Protein AF-Q4V5Z5-F1 (afdb_monomer_lite)

Secondary structure (DSSP, 8-state):
-----EE---------SS-EEEEESSBTTB--SSTT--EEEEE--SS--TT-S----EESS-PPPPPSS---SHHHHHHHHT--TTT-TT-----HHHHHHHHHHHHHHHHHHHHHHHHHHHHHHHHHHHHHHHHHS----------

pLDDT: mean 72.32, std 16.69, range [37.34, 97.12]

Structure (mmCIF, N/CA/C/O backbone):
data_AF-Q4V5Z5-F1
#
_entry.id   AF-Q4V5Z5-F1
#
loop_
_atom_site.group_PDB
_atom_site.id
_atom_site.type_symbol
_atom_site.label_atom_id
_atom_site.label_alt_id
_atom_site.label_comp_id
_atom_site.label_asym_id
_atom_site.label_entity_id
_atom_site.label_seq_id
_atom_site.pdbx_PDB_ins_code
_atom_site.Cartn_x
_atom_site.Cartn_y
_atom_site.Cartn_z
_atom_site.occupancy
_atom_site.B_iso_or_equiv
_atom_site.auth_seq_id
_atom_site.auth_comp_id
_atom_site.auth_asym_id
_atom_site.auth_atom_id
_atom_site.pdbx_PDB_model_num
ATOM 1 N N . GLU A 1 1 ? 0.936 -21.204 -36.737 1.00 38.06 1 GLU A N 1
ATOM 2 C CA . GLU A 1 1 ? 1.886 -20.275 -36.089 1.00 38.06 1 GLU A CA 1
ATOM 3 C C . GLU A 1 1 ? 1.126 -19.404 -35.095 1.00 38.06 1 GLU A C 1
ATOM 5 O O . GLU A 1 1 ? 0.300 -18.597 -35.498 1.00 38.06 1 GLU A O 1
ATOM 10 N N . HIS A 1 2 ? 1.279 -19.636 -33.789 1.00 44.19 2 HIS A N 1
ATOM 11 C CA . HIS A 1 2 ? 0.551 -18.851 -32.789 1.00 44.19 2 HIS A CA 1
ATOM 12 C C . HIS A 1 2 ? 1.275 -17.523 -32.559 1.00 44.19 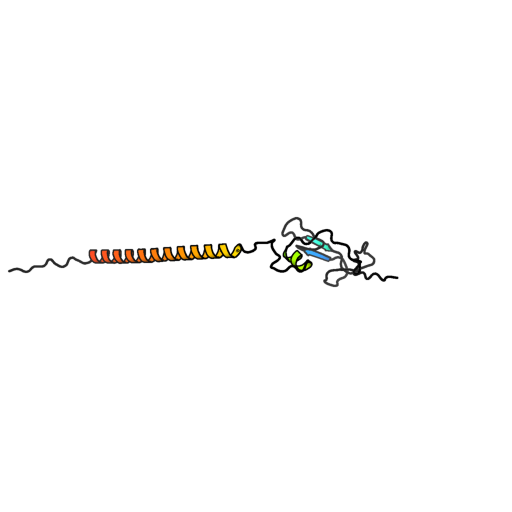2 HIS A C 1
ATOM 14 O O . HIS A 1 2 ? 2.331 -17.488 -31.930 1.00 44.19 2 HIS A O 1
ATOM 20 N N . THR A 1 3 ? 0.708 -16.423 -33.053 1.00 43.34 3 THR A N 1
ATOM 21 C CA . THR A 1 3 ? 1.180 -15.069 -32.744 1.00 43.34 3 THR A CA 1
ATOM 22 C C . THR A 1 3 ? 0.978 -14.800 -31.251 1.00 43.34 3 THR A C 1
ATOM 24 O O . THR A 1 3 ? -0.142 -14.577 -30.781 1.00 43.34 3 THR A O 1
ATOM 27 N N . LEU A 1 4 ? 2.056 -14.879 -30.471 1.00 47.00 4 LEU A N 1
ATOM 28 C CA . LEU A 1 4 ? 2.040 -14.574 -29.044 1.00 47.00 4 LEU A CA 1
ATOM 29 C C . LEU A 1 4 ? 1.894 -13.060 -28.857 1.00 47.00 4 LEU A C 1
ATOM 31 O O . LEU A 1 4 ? 2.812 -12.292 -29.129 1.00 47.00 4 LEU A O 1
ATOM 35 N N . ASN A 1 5 ? 0.735 -12.620 -28.365 1.00 51.03 5 ASN A N 1
ATOM 36 C CA . ASN A 1 5 ? 0.498 -11.209 -28.060 1.00 51.03 5 ASN A CA 1
ATOM 37 C C . ASN A 1 5 ? 1.269 -10.810 -26.792 1.00 51.03 5 ASN A C 1
ATOM 39 O O . ASN A 1 5 ? 0.865 -11.139 -25.670 1.00 51.03 5 ASN A O 1
ATOM 43 N N . MET A 1 6 ? 2.375 -10.089 -26.972 1.00 45.22 6 MET A N 1
ATOM 44 C CA . MET A 1 6 ? 3.214 -9.560 -25.895 1.00 45.22 6 MET A CA 1
ATOM 45 C C . MET A 1 6 ? 2.905 -8.074 -25.674 1.00 45.22 6 MET A C 1
ATOM 47 O O . MET A 1 6 ? 2.782 -7.316 -26.632 1.00 45.22 6 MET A O 1
ATOM 51 N N . LYS A 1 7 ? 2.793 -7.632 -24.415 1.00 50.38 7 LYS A N 1
ATOM 52 C CA . LYS A 1 7 ? 2.761 -6.198 -24.069 1.00 50.38 7 LYS A CA 1
ATOM 53 C C . LYS A 1 7 ? 4.021 -5.841 -23.293 1.00 50.38 7 LYS A C 1
ATOM 55 O O . LYS A 1 7 ? 4.334 -6.477 -22.286 1.00 50.38 7 LYS A O 1
ATOM 60 N N . SER A 1 8 ? 4.703 -4.787 -23.723 1.00 51.28 8 SER A N 1
ATOM 61 C CA . SER A 1 8 ? 5.644 -4.063 -22.877 1.00 51.28 8 SER A CA 1
ATOM 62 C C . SER A 1 8 ? 4.825 -3.171 -21.943 1.00 51.28 8 SER A C 1
ATOM 64 O O . SER A 1 8 ? 4.100 -2.279 -22.376 1.00 51.28 8 SER A O 1
ATOM 66 N N . SER A 1 9 ? 4.852 -3.447 -20.641 1.00 45.75 9 SER A N 1
ATOM 67 C CA . SER A 1 9 ? 4.215 -2.566 -19.665 1.00 45.75 9 SER A CA 1
ATOM 68 C C . SER A 1 9 ? 5.213 -1.503 -19.244 1.00 45.75 9 SER A C 1
ATOM 70 O O . SER A 1 9 ? 6.194 -1.831 -18.575 1.00 45.75 9 SER A O 1
ATOM 72 N N . VAL A 1 10 ? 4.943 -0.234 -19.532 1.00 45.28 10 VAL A N 1
ATOM 73 C CA . VAL A 1 10 ? 5.508 0.829 -18.702 1.00 45.28 10 VAL A CA 1
ATOM 74 C C . VAL A 1 10 ? 4.433 1.786 -18.269 1.00 45.28 10 VAL A C 1
ATOM 76 O O . VAL A 1 10 ? 3.672 2.349 -19.053 1.00 45.28 10 VAL A O 1
ATOM 79 N N . TYR A 1 11 ? 4.410 1.939 -16.956 1.00 45.34 11 TYR A N 1
ATOM 80 C CA . TYR A 1 11 ? 3.619 2.916 -16.256 1.00 45.34 11 TYR A CA 1
ATOM 81 C C . TYR A 1 11 ? 4.053 4.322 -16.693 1.00 45.34 11 TYR A C 1
ATOM 83 O O . TYR A 1 11 ? 5.204 4.718 -16.524 1.00 45.34 11 TYR A O 1
ATOM 91 N N . SER A 1 12 ? 3.093 5.012 -17.304 1.00 42.09 12 SER A N 1
ATOM 92 C CA . SER A 1 12 ? 3.005 6.425 -17.690 1.00 42.09 12 SER A CA 1
ATOM 93 C C . SER A 1 12 ? 4.006 7.411 -17.060 1.00 42.09 12 SER A C 1
ATOM 95 O O . SER A 1 12 ? 4.191 7.422 -15.844 1.00 42.09 12 SER A O 1
ATOM 97 N N . TYR A 1 13 ? 4.561 8.298 -17.904 1.00 37.53 13 TYR A N 1
ATOM 98 C CA . TYR A 1 13 ? 4.513 9.780 -17.844 1.00 37.53 13 TYR A CA 1
ATOM 99 C C . TYR A 1 13 ? 5.781 10.447 -18.439 1.00 37.53 13 TYR A C 1
ATOM 101 O O . TYR A 1 13 ? 6.905 10.148 -18.043 1.00 37.53 13 TYR A O 1
ATOM 109 N N . VAL A 1 14 ? 5.531 11.421 -19.332 1.00 37.34 14 VAL A N 1
ATOM 110 C CA . VAL A 1 14 ? 6.411 12.464 -19.920 1.00 37.34 14 VAL A CA 1
ATOM 111 C C . VAL A 1 14 ? 7.459 12.031 -20.969 1.00 37.34 14 VAL A C 1
ATOM 113 O O . VAL A 1 14 ? 8.463 11.383 -20.677 1.00 37.34 14 VAL A O 1
ATOM 116 N N . HIS A 1 15 ? 7.236 12.487 -22.210 1.00 41.75 15 HIS A N 1
ATOM 117 C CA . HIS A 1 15 ? 8.144 12.396 -23.360 1.00 41.75 15 HIS A CA 1
ATOM 118 C C . HIS A 1 15 ? 9.295 13.408 -23.247 1.00 41.75 15 HIS A C 1
ATOM 120 O O . HIS A 1 15 ? 9.110 14.594 -23.487 1.00 41.75 15 HIS A O 1
ATOM 126 N N . ILE A 1 16 ? 10.499 12.936 -22.925 1.00 46.28 16 ILE A N 1
ATOM 127 C CA . ILE A 1 16 ? 11.772 13.664 -23.101 1.00 46.28 16 ILE A CA 1
ATOM 128 C C . ILE A 1 16 ? 12.803 12.596 -23.511 1.00 46.28 16 ILE A C 1
ATOM 130 O O . ILE A 1 16 ? 12.709 11.486 -23.010 1.00 46.28 16 ILE A O 1
ATOM 134 N N . ARG A 1 17 ? 13.829 12.846 -24.333 1.00 51.34 17 ARG A N 1
ATOM 135 C CA . ARG A 1 17 ? 14.898 11.851 -24.650 1.00 51.34 17 ARG A CA 1
ATOM 136 C C . ARG A 1 17 ? 15.984 11.792 -23.537 1.00 51.34 17 ARG A C 1
ATOM 138 O O . ARG A 1 17 ? 16.216 12.806 -22.889 1.00 51.34 17 ARG A O 1
ATOM 145 N N . GLY A 1 18 ? 16.567 10.630 -23.173 1.00 58.66 18 GLY A N 1
ATOM 146 C CA . GLY A 1 18 ? 17.709 10.506 -22.206 1.00 58.66 18 GLY A CA 1
ATOM 147 C C . GLY A 1 18 ? 17.430 10.061 -20.738 1.00 58.66 18 GLY A C 1
ATOM 148 O O . GLY A 1 18 ? 16.298 9.740 -20.395 1.00 58.66 18 GLY A O 1
ATOM 149 N N . ARG A 1 19 ? 18.440 10.038 -19.839 1.00 60.25 19 ARG A N 1
ATOM 150 C CA . ARG A 1 19 ? 18.314 9.666 -18.393 1.00 60.25 19 ARG A CA 1
ATOM 151 C C . ARG A 1 19 ? 17.770 10.833 -17.544 1.00 60.25 19 ARG A C 1
ATOM 153 O O . ARG A 1 19 ? 18.247 11.950 -17.690 1.00 60.25 19 ARG A O 1
ATOM 160 N N . LEU A 1 20 ? 16.829 10.590 -16.620 1.00 57.56 20 LEU A N 1
ATOM 161 C CA . LEU A 1 20 ? 16.255 11.640 -15.744 1.00 57.56 20 LEU A CA 1
ATOM 162 C C . LEU A 1 20 ? 16.780 11.546 -14.312 1.00 57.56 20 LEU A C 1
ATOM 164 O O . LEU A 1 20 ? 16.765 10.455 -13.747 1.00 57.56 20 LEU A O 1
ATOM 168 N N . ARG A 1 21 ? 17.173 12.677 -13.706 1.00 61.81 21 ARG A N 1
ATOM 169 C CA . ARG A 1 21 ? 17.471 12.785 -12.266 1.00 61.81 21 ARG A CA 1
ATOM 170 C C . ARG A 1 21 ? 16.193 13.093 -11.494 1.00 61.81 21 ARG A C 1
ATOM 172 O O . ARG A 1 21 ? 15.539 14.095 -11.754 1.00 61.81 21 ARG A O 1
ATOM 179 N N . LEU A 1 22 ? 15.840 12.234 -10.545 1.00 62.91 22 LEU A N 1
ATOM 180 C CA . LEU A 1 22 ? 14.529 12.265 -9.905 1.00 62.91 22 LEU A CA 1
ATOM 181 C C . LEU A 1 22 ? 14.646 12.173 -8.383 1.00 62.91 22 LEU A C 1
ATOM 183 O O . LEU A 1 22 ? 15.230 11.219 -7.874 1.00 62.91 22 LEU A O 1
ATOM 187 N N . LEU A 1 23 ? 14.080 13.149 -7.665 1.00 62.91 23 LEU A N 1
ATOM 188 C CA . LEU A 1 23 ? 14.109 13.242 -6.200 1.00 62.91 23 LEU A CA 1
ATOM 189 C C . LEU A 1 23 ? 12.821 12.653 -5.592 1.00 62.91 23 LEU A C 1
ATOM 191 O O . LEU A 1 23 ? 11.832 13.370 -5.405 1.00 62.91 23 LEU A O 1
ATOM 195 N N . LYS A 1 24 ? 12.797 11.354 -5.265 1.00 62.62 24 LYS A N 1
ATOM 196 C CA . LYS A 1 24 ? 11.559 10.664 -4.834 1.00 62.62 24 LYS A CA 1
ATOM 197 C C . LYS A 1 24 ? 11.653 9.984 -3.466 1.00 62.62 24 LYS A C 1
ATOM 199 O O . LYS A 1 24 ? 12.716 9.523 -3.064 1.00 62.62 24 LYS A O 1
ATOM 204 N N . LYS A 1 25 ? 10.503 9.954 -2.773 1.00 58.88 25 LYS A N 1
ATOM 205 C CA . LYS A 1 25 ? 10.278 9.322 -1.458 1.00 58.88 25 LYS A CA 1
ATOM 206 C C . LYS A 1 25 ? 9.872 7.844 -1.591 1.00 58.88 25 LYS A C 1
ATOM 208 O O . LYS A 1 25 ? 10.370 7.024 -0.836 1.00 58.88 25 LYS A O 1
ATOM 213 N N . ILE A 1 26 ? 9.011 7.501 -2.558 1.00 63.53 26 ILE A N 1
ATOM 214 C CA . ILE A 1 26 ? 8.614 6.120 -2.901 1.00 63.53 26 ILE A CA 1
ATOM 215 C C . ILE A 1 26 ? 8.565 6.013 -4.433 1.00 63.53 26 ILE A C 1
ATOM 217 O O . ILE A 1 26 ? 7.905 6.821 -5.085 1.00 63.53 26 ILE A O 1
ATOM 221 N N . HIS A 1 27 ? 9.315 5.078 -5.018 1.00 72.12 27 HIS A N 1
ATOM 222 C CA . HIS A 1 27 ? 9.382 4.855 -6.467 1.00 72.12 27 HIS A CA 1
ATOM 223 C C . HIS A 1 27 ? 9.778 3.405 -6.768 1.00 72.12 27 HIS A C 1
ATOM 225 O O . HIS A 1 27 ? 10.522 2.816 -5.993 1.00 72.12 27 HIS A O 1
ATOM 231 N N . SER A 1 28 ? 9.378 2.850 -7.917 1.00 72.25 28 SER A N 1
ATOM 232 C CA . SER A 1 28 ? 9.731 1.473 -8.314 1.00 72.25 28 SER A CA 1
ATOM 233 C C . SER A 1 28 ? 11.247 1.225 -8.328 1.00 72.25 28 SER A C 1
ATOM 235 O O . SER A 1 28 ? 11.727 0.236 -7.793 1.00 72.25 28 SER A O 1
ATOM 237 N N . CYS A 1 29 ? 12.030 2.167 -8.863 1.00 75.00 29 CYS A N 1
ATOM 238 C CA . CYS A 1 29 ? 13.500 2.072 -8.919 1.00 75.00 29 CYS A CA 1
ATOM 239 C C . CYS A 1 29 ? 14.227 2.511 -7.622 1.00 75.00 29 CYS A C 1
ATOM 241 O O . CYS A 1 29 ? 15.459 2.659 -7.604 1.00 75.00 29 CYS A O 1
ATOM 243 N N . PHE A 1 30 ? 13.502 2.809 -6.538 1.00 78.06 30 PHE A N 1
ATOM 244 C CA . PHE A 1 30 ? 14.100 3.250 -5.276 1.00 78.06 30 PHE A CA 1
ATOM 245 C C . PHE A 1 30 ? 13.360 2.708 -4.053 1.00 78.06 30 PHE A C 1
ATOM 247 O O . PHE A 1 30 ? 12.271 3.167 -3.723 1.00 78.06 30 PHE A O 1
ATOM 254 N N . HIS A 1 31 ? 14.027 1.807 -3.331 1.00 80.25 31 HIS A N 1
ATOM 255 C CA . HIS A 1 31 ? 13.596 1.327 -2.025 1.00 80.25 31 HIS A CA 1
ATOM 256 C C . HIS A 1 31 ? 14.381 2.057 -0.912 1.00 80.25 31 HIS A C 1
ATOM 258 O O . HIS A 1 31 ? 15.598 1.862 -0.805 1.00 80.25 31 HIS A O 1
ATOM 264 N N . PRO A 1 32 ? 13.751 2.962 -0.139 1.00 83.50 32 PRO A N 1
ATOM 265 C CA . PRO A 1 32 ? 14.422 3.671 0.948 1.00 83.50 32 PRO A CA 1
ATOM 266 C C . PRO A 1 32 ? 14.654 2.745 2.153 1.00 83.50 32 PRO A C 1
ATOM 268 O O . PRO A 1 32 ? 13.779 1.967 2.509 1.00 83.50 32 PRO A O 1
ATOM 271 N N . ARG A 1 33 ? 15.814 2.863 2.817 1.00 84.81 33 ARG A N 1
ATOM 272 C CA . ARG A 1 33 ? 16.114 2.111 4.057 1.00 84.81 33 ARG A CA 1
ATOM 273 C C . ARG A 1 33 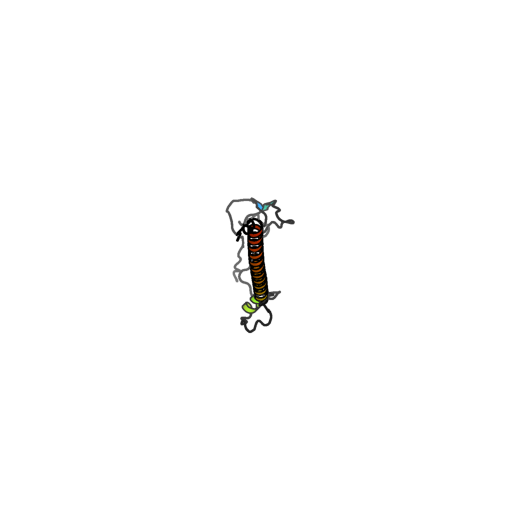? 15.459 2.709 5.303 1.00 84.81 33 ARG A C 1
ATOM 275 O O . ARG A 1 33 ? 15.168 1.989 6.246 1.00 84.81 33 ARG A O 1
ATOM 282 N N . CYS A 1 34 ? 15.238 4.021 5.296 1.00 85.38 34 CYS A N 1
ATOM 283 C CA . CYS A 1 34 ? 14.634 4.753 6.404 1.00 85.38 34 CYS A CA 1
ATOM 284 C C . CYS A 1 34 ? 13.468 5.603 5.898 1.00 85.38 34 CYS A C 1
ATOM 286 O O . CYS A 1 34 ? 13.446 6.050 4.745 1.00 85.38 34 CYS A O 1
ATOM 288 N N . ASN A 1 35 ? 12.525 5.887 6.791 1.00 81.88 35 ASN A N 1
ATOM 289 C CA . ASN A 1 35 ? 11.398 6.760 6.493 1.00 81.88 35 ASN A CA 1
ATOM 290 C C . ASN A 1 35 ? 11.879 8.179 6.146 1.00 81.88 35 ASN A C 1
ATOM 292 O O . ASN A 1 35 ? 12.854 8.674 6.701 1.00 81.88 35 ASN A O 1
ATOM 296 N N . LYS A 1 36 ? 11.161 8.851 5.236 1.00 79.12 36 LYS A N 1
ATOM 297 C CA . LYS A 1 36 ? 11.395 10.255 4.821 1.00 79.12 36 LYS A CA 1
ATOM 298 C C . LYS A 1 36 ? 12.719 10.528 4.085 1.00 79.12 36 LYS A C 1
ATOM 300 O O . LYS A 1 36 ? 13.032 11.685 3.824 1.00 79.12 36 LYS A O 1
ATOM 305 N N . VAL A 1 37 ? 13.445 9.500 3.653 1.00 81.50 37 VAL A N 1
ATOM 306 C CA . VAL A 1 37 ? 14.625 9.679 2.797 1.00 81.50 37 VAL A CA 1
ATOM 307 C C . VAL A 1 37 ? 14.200 9.994 1.362 1.00 81.50 37 VAL A C 1
ATOM 309 O O . VAL A 1 37 ? 13.368 9.301 0.776 1.00 81.50 37 VAL A O 1
ATOM 312 N N . ARG A 1 38 ? 14.811 11.024 0.769 1.00 80.50 38 ARG A N 1
ATOM 313 C CA . ARG A 1 38 ? 14.722 11.323 -0.665 1.00 80.50 38 ARG A CA 1
ATOM 314 C C . ARG A 1 38 ? 16.120 11.243 -1.257 1.00 80.50 38 ARG A C 1
ATOM 316 O O . ARG A 1 38 ? 17.058 11.795 -0.693 1.00 80.50 38 ARG A O 1
ATOM 323 N N . LYS A 1 39 ? 16.266 10.557 -2.388 1.00 73.19 39 LYS A N 1
ATOM 324 C CA . LYS A 1 39 ? 17.528 10.512 -3.136 1.00 73.19 39 LYS A CA 1
ATOM 325 C C . LYS A 1 39 ? 17.280 10.862 -4.591 1.00 73.19 39 LYS A C 1
ATOM 327 O O . LYS A 1 39 ? 16.281 10.428 -5.162 1.00 73.19 39 LYS A O 1
ATOM 332 N N . CYS A 1 40 ? 18.201 11.625 -5.170 1.00 78.06 40 CYS A N 1
ATOM 333 C CA . CYS A 1 40 ? 18.268 11.832 -6.608 1.00 78.06 40 CYS A CA 1
ATOM 334 C C . CYS A 1 40 ? 18.834 10.572 -7.263 1.00 78.06 40 CYS A C 1
ATOM 336 O O . CYS A 1 40 ? 19.967 10.188 -6.981 1.00 78.06 40 CYS A O 1
ATOM 338 N N . LYS A 1 41 ? 18.058 9.930 -8.139 1.00 72.69 41 LYS A N 1
ATOM 339 C CA . LYS A 1 41 ? 18.527 8.809 -8.968 1.00 72.69 41 LYS A CA 1
ATOM 340 C C . LYS A 1 41 ? 18.366 9.117 -10.446 1.00 72.69 41 LYS A C 1
ATOM 342 O O . LYS A 1 41 ? 17.375 9.733 -10.829 1.00 72.69 41 LYS A O 1
ATOM 347 N N . THR A 1 42 ? 19.317 8.653 -11.254 1.00 74.25 42 THR A N 1
ATOM 348 C CA . THR A 1 42 ? 19.189 8.591 -12.711 1.00 74.25 42 THR A CA 1
ATOM 349 C C . THR A 1 42 ? 18.401 7.344 -13.101 1.00 74.25 42 THR A C 1
ATOM 351 O O . THR A 1 42 ? 18.784 6.228 -12.757 1.00 74.25 42 THR A O 1
ATOM 354 N N . VAL A 1 43 ? 17.278 7.522 -13.796 1.00 73.50 43 VAL A N 1
ATOM 355 C CA . VAL A 1 43 ? 16.406 6.418 -14.230 1.00 73.50 43 VAL A CA 1
ATOM 356 C C . VAL A 1 43 ? 16.277 6.427 -15.751 1.00 73.50 43 VAL A C 1
ATOM 358 O O . VAL A 1 43 ? 16.311 7.488 -16.386 1.00 73.50 43 VAL A O 1
ATOM 361 N N . ARG A 1 44 ? 16.174 5.229 -16.332 1.00 72.69 44 ARG A N 1
ATOM 362 C CA . ARG A 1 44 ? 15.923 5.017 -17.760 1.00 72.69 44 ARG A CA 1
ATOM 363 C C . ARG A 1 44 ? 14.438 5.216 -18.076 1.00 72.69 44 ARG A C 1
ATOM 365 O O . ARG A 1 44 ? 13.586 4.979 -17.225 1.00 72.69 44 ARG A O 1
ATOM 372 N N . LYS A 1 45 ? 14.132 5.687 -19.279 1.00 70.94 45 LYS A N 1
ATOM 373 C CA . LYS A 1 45 ? 12.760 5.988 -19.708 1.00 70.94 45 LYS A CA 1
ATOM 374 C C . LYS A 1 45 ? 12.037 4.747 -20.218 1.00 70.94 45 LYS A C 1
ATOM 376 O O . LYS A 1 45 ? 12.659 3.705 -20.389 1.00 70.94 45 LYS A O 1
ATOM 381 N N . TYR A 1 46 ? 10.731 4.890 -20.454 1.00 73.56 46 TYR A N 1
ATOM 382 C CA . TYR A 1 46 ? 9.916 3.846 -21.073 1.00 73.56 46 TYR A CA 1
ATOM 383 C C . TYR A 1 46 ? 10.440 3.463 -22.456 1.00 73.56 46 TYR A C 1
ATOM 385 O O . TYR A 1 46 ? 10.576 2.282 -22.745 1.00 73.56 46 TYR A O 1
ATOM 393 N N . THR A 1 47 ? 10.715 4.449 -23.309 1.00 78.50 47 THR A N 1
ATOM 394 C CA . THR A 1 47 ? 10.949 4.209 -24.732 1.00 78.50 47 THR A CA 1
ATOM 395 C C . THR A 1 47 ? 11.990 3.118 -24.949 1.00 78.50 47 THR A C 1
ATOM 397 O O . THR A 1 47 ? 13.123 3.215 -24.473 1.00 78.50 47 THR A O 1
ATOM 400 N N . VAL A 1 48 ? 11.565 2.061 -25.638 1.00 77.62 48 VAL A N 1
ATOM 401 C CA . VAL A 1 48 ? 12.435 0.950 -25.995 1.00 77.62 48 VAL A CA 1
ATOM 402 C C . VAL A 1 48 ? 13.341 1.436 -27.121 1.00 77.62 48 VAL A C 1
ATOM 404 O O . VAL A 1 48 ? 12.870 1.844 -28.177 1.00 77.62 48 VAL A O 1
ATOM 407 N N . GLU A 1 49 ? 14.640 1.434 -26.856 1.00 75.81 49 GLU A N 1
ATOM 408 C CA . GLU A 1 49 ? 15.698 1.856 -27.771 1.00 75.81 49 GLU A CA 1
ATOM 409 C C . GLU A 1 49 ? 16.657 0.673 -27.994 1.00 75.81 49 GLU A C 1
ATOM 411 O O . GLU A 1 49 ? 16.755 -0.222 -27.152 1.00 75.81 49 GLU A O 1
ATOM 416 N N . ALA A 1 50 ? 17.418 0.684 -29.092 1.00 81.94 50 ALA A N 1
ATOM 417 C CA . ALA A 1 50 ? 18.392 -0.373 -29.402 1.00 81.94 50 ALA A CA 1
ATOM 418 C C . ALA A 1 50 ? 19.513 -0.511 -28.349 1.00 81.94 50 ALA A C 1
ATOM 420 O O . ALA A 1 50 ? 20.164 -1.542 -28.244 1.00 81.94 50 ALA A O 1
ATOM 421 N N . ASN A 1 51 ? 19.725 0.518 -27.526 1.00 78.62 51 ASN A N 1
ATOM 422 C CA . ASN A 1 51 ? 20.704 0.525 -26.439 1.00 78.62 51 ASN A CA 1
ATOM 423 C C . ASN A 1 51 ? 20.201 -0.192 -25.159 1.00 78.62 51 ASN A C 1
ATOM 425 O O . ASN A 1 51 ? 20.833 -0.075 -24.099 1.00 78.62 51 ASN A O 1
ATOM 429 N N . VAL A 1 52 ? 19.020 -0.829 -25.167 1.00 79.19 52 VAL A N 1
ATOM 430 C CA . VAL A 1 52 ? 18.471 -1.581 -24.021 1.00 79.19 52 VAL A CA 1
ATOM 431 C C . VAL A 1 52 ? 19.045 -2.997 -24.007 1.00 79.19 52 VAL A C 1
ATOM 433 O O . VAL A 1 52 ? 18.896 -3.731 -24.971 1.00 79.19 52 VAL A O 1
ATOM 436 N N . SER A 1 53 ? 19.671 -3.397 -22.898 1.00 81.62 53 SER A N 1
ATOM 437 C CA . SER A 1 53 ? 20.297 -4.721 -22.775 1.00 81.62 53 SER A CA 1
ATOM 438 C C . SER A 1 53 ? 19.306 -5.855 -22.498 1.00 81.62 53 SER A C 1
ATOM 440 O O . SER A 1 53 ? 19.549 -6.984 -22.902 1.00 81.62 53 SER A O 1
ATOM 442 N N . ALA A 1 54 ? 18.206 -5.580 -21.793 1.00 78.69 54 ALA A N 1
ATOM 443 C CA . ALA A 1 54 ? 17.199 -6.577 -21.441 1.00 78.69 54 ALA A CA 1
ATOM 444 C C . ALA A 1 54 ? 15.799 -5.952 -21.388 1.00 78.69 54 ALA A C 1
ATOM 446 O O . ALA A 1 54 ? 15.623 -4.857 -20.846 1.00 78.69 54 ALA A O 1
ATOM 447 N N . LEU A 1 55 ? 14.805 -6.667 -21.921 1.00 83.75 55 LEU A N 1
ATOM 448 C CA . LEU A 1 55 ? 13.393 -6.290 -21.886 1.00 83.75 55 LEU A CA 1
ATOM 449 C C . LEU A 1 55 ? 12.590 -7.338 -21.121 1.00 83.75 55 LEU A C 1
ATOM 451 O O . LEU A 1 55 ? 12.660 -8.528 -21.417 1.00 83.75 55 LEU A O 1
ATOM 455 N N . THR A 1 56 ? 11.786 -6.885 -20.163 1.00 84.75 56 THR A N 1
ATOM 456 C CA . THR A 1 56 ? 10.825 -7.748 -19.475 1.00 84.75 56 THR A CA 1
ATOM 457 C C . THR A 1 56 ? 9.522 -7.753 -20.258 1.00 84.75 56 THR A C 1
ATOM 459 O O . THR A 1 56 ? 8.854 -6.723 -20.366 1.00 84.75 56 THR A O 1
ATOM 462 N N . LEU A 1 57 ? 9.152 -8.912 -20.795 1.00 83.12 57 LEU A N 1
ATOM 463 C CA . LEU A 1 57 ? 7.921 -9.092 -21.558 1.00 83.12 57 LEU A CA 1
ATOM 464 C C . LEU A 1 57 ? 6.938 -9.948 -20.756 1.00 83.12 57 LEU A C 1
ATOM 466 O O . LEU A 1 57 ? 7.325 -10.948 -20.152 1.00 83.12 57 LEU A O 1
ATOM 470 N N . VAL A 1 58 ? 5.662 -9.561 -20.758 1.00 84.50 58 VAL A N 1
ATOM 471 C CA . VAL A 1 58 ? 4.584 -10.333 -20.127 1.00 84.50 58 VAL A CA 1
ATOM 472 C C . VAL A 1 58 ? 3.694 -10.915 -21.220 1.00 84.50 58 VAL A C 1
ATOM 474 O O . VAL A 1 58 ? 3.156 -10.184 -22.056 1.00 84.50 58 VAL A O 1
ATOM 477 N N . VAL A 1 59 ? 3.542 -12.241 -21.213 1.00 86.31 59 VAL A N 1
ATOM 478 C CA . VAL A 1 59 ? 2.637 -12.962 -22.117 1.00 86.31 59 VAL A CA 1
ATOM 479 C C . VAL A 1 59 ? 1.204 -12.757 -21.633 1.00 86.31 59 VAL A C 1
ATOM 481 O O . VAL A 1 59 ? 0.869 -13.140 -20.516 1.00 86.31 59 VAL A O 1
ATOM 484 N N . LEU A 1 60 ? 0.355 -12.146 -22.461 1.00 83.31 60 LEU A N 1
ATOM 485 C CA . LEU A 1 60 ? -1.011 -11.782 -22.058 1.00 83.31 60 LEU A CA 1
ATOM 486 C C . LEU A 1 60 ? -1.997 -12.941 -22.118 1.00 83.31 60 LEU A C 1
ATOM 488 O O . LEU A 1 60 ? -2.949 -12.987 -21.346 1.00 83.31 60 LEU A O 1
ATOM 492 N N . LYS A 1 61 ? -1.796 -13.847 -23.073 1.00 85.31 61 LYS A N 1
ATOM 493 C CA . LYS A 1 61 ? -2.637 -15.022 -23.270 1.00 85.31 61 LYS A CA 1
ATOM 494 C C . LYS A 1 61 ? -1.785 -16.252 -23.006 1.00 85.31 61 LYS A C 1
ATOM 496 O O . LYS A 1 61 ? -0.952 -16.618 -23.829 1.00 85.31 61 LYS A O 1
ATOM 501 N N . LYS A 1 62 ? -1.970 -16.842 -21.829 1.00 81.81 62 LYS A N 1
ATOM 502 C CA . LYS A 1 62 ? -1.340 -18.092 -21.402 1.00 81.81 62 LYS A CA 1
ATOM 503 C C . LYS A 1 62 ? -2.414 -18.992 -20.793 1.00 81.81 62 LYS A C 1
ATOM 505 O O . LYS A 1 62 ? -3.352 -18.483 -20.184 1.00 81.81 62 LYS A O 1
ATOM 510 N N . ASN A 1 63 ? -2.256 -20.306 -20.937 1.00 82.12 63 ASN A N 1
ATOM 511 C CA . ASN A 1 63 ? -3.101 -21.280 -20.247 1.00 82.12 63 ASN A CA 1
ATOM 512 C C . ASN A 1 63 ? -3.018 -21.063 -18.722 1.00 82.12 63 ASN A C 1
ATOM 514 O O . ASN A 1 63 ? -1.911 -20.846 -18.210 1.00 82.12 63 ASN A O 1
ATOM 518 N N . PRO A 1 64 ? -4.153 -21.084 -18.000 1.00 83.31 64 PRO A N 1
ATOM 519 C CA . PRO A 1 64 ? -4.174 -20.806 -16.571 1.00 83.31 64 PRO A CA 1
ATOM 520 C C . PRO A 1 64 ? -3.370 -21.868 -15.813 1.00 83.31 64 PRO A C 1
ATOM 522 O O . PRO A 1 64 ? -3.625 -23.062 -15.932 1.00 83.31 64 PRO A O 1
ATOM 525 N N . SER A 1 65 ? -2.384 -21.429 -15.033 1.00 85.56 65 SER A N 1
ATOM 526 C CA . SER A 1 65 ? -1.672 -22.274 -14.069 1.00 85.56 65 SER A CA 1
ATOM 527 C C . SER A 1 65 ? -2.269 -22.072 -12.675 1.00 85.56 65 SER A C 1
ATOM 529 O O . SER A 1 65 ? -2.547 -20.919 -12.330 1.00 85.56 65 SER A O 1
ATOM 531 N N . PRO A 1 66 ? -2.422 -23.124 -11.853 1.00 86.31 66 PRO A N 1
ATOM 532 C CA . PRO A 1 66 ? -2.975 -22.984 -10.509 1.00 86.31 66 PRO A CA 1
ATOM 533 C C . PRO A 1 66 ? -2.129 -22.035 -9.643 1.00 86.31 66 PRO A C 1
ATOM 535 O O . PRO A 1 66 ? -0.895 -22.039 -9.695 1.00 86.31 66 PRO A O 1
ATOM 538 N N . CYS A 1 67 ? -2.801 -21.198 -8.849 1.00 83.81 67 CYS A N 1
ATOM 539 C CA . CYS A 1 67 ? -2.155 -20.295 -7.898 1.00 83.81 67 CYS A CA 1
ATOM 540 C C . CYS A 1 67 ? -1.522 -21.091 -6.749 1.00 83.81 67 CYS A C 1
ATOM 542 O O . CYS A 1 67 ? -2.129 -22.018 -6.225 1.00 83.81 67 CYS A O 1
ATOM 544 N N . ARG A 1 68 ? -0.316 -20.697 -6.315 1.00 87.50 68 ARG A N 1
ATOM 545 C CA . ARG A 1 68 ? 0.394 -21.381 -5.215 1.00 87.50 68 ARG A CA 1
ATOM 546 C C . ARG A 1 68 ? -0.249 -21.170 -3.843 1.00 87.50 68 ARG A C 1
ATOM 548 O O . ARG A 1 68 ? -0.133 -22.033 -2.986 1.00 87.50 68 ARG A O 1
ATOM 555 N N . LEU A 1 69 ? -0.862 -20.009 -3.621 1.00 90.31 69 LEU A N 1
ATOM 556 C CA . LEU A 1 69 ? -1.509 -19.650 -2.360 1.00 90.31 69 LEU A CA 1
ATOM 557 C C . LEU A 1 69 ? -2.980 -19.341 -2.615 1.00 90.31 69 LEU A C 1
ATOM 559 O O . LEU A 1 69 ? -3.315 -18.658 -3.586 1.00 90.31 69 LEU A O 1
ATOM 563 N N . GLY A 1 70 ? -3.831 -19.836 -1.720 1.00 87.44 70 GLY A N 1
ATOM 564 C CA . GLY A 1 70 ? -5.256 -19.541 -1.713 1.00 87.44 70 GLY A CA 1
ATOM 565 C C . GLY A 1 70 ? -5.589 -18.182 -1.081 1.00 87.44 70 GLY A C 1
ATOM 566 O O . GLY A 1 70 ? -4.728 -17.520 -0.489 1.00 87.44 70 GLY A O 1
ATOM 567 N N . PRO A 1 71 ? -6.852 -17.744 -1.196 1.00 89.50 71 PRO A N 1
ATOM 568 C CA . PRO A 1 71 ? -7.351 -16.556 -0.509 1.00 89.50 71 PRO A CA 1
ATOM 569 C C . PRO A 1 71 ? -7.272 -16.714 1.021 1.00 89.50 71 PRO A C 1
ATOM 571 O O . PRO A 1 71 ? -7.725 -17.708 1.571 1.00 89.50 71 PRO A O 1
ATOM 574 N N . VAL A 1 72 ? -6.718 -15.709 1.713 1.00 87.19 72 VAL A N 1
ATOM 575 C CA . VAL A 1 72 ? -6.547 -15.724 3.187 1.00 87.19 72 VAL A CA 1
ATOM 576 C C . VAL A 1 72 ? -7.674 -14.993 3.923 1.00 87.19 72 VAL A C 1
ATOM 578 O O . VAL A 1 72 ? -8.019 -15.328 5.050 1.00 87.19 72 VAL A O 1
ATOM 581 N N . ARG A 1 73 ? -8.244 -13.948 3.314 1.00 85.19 73 ARG A N 1
ATOM 582 C CA . ARG A 1 73 ? -9.337 -13.173 3.919 1.00 85.19 73 ARG A CA 1
ATOM 583 C C . ARG A 1 73 ? -10.671 -13.853 3.633 1.00 85.19 73 ARG A C 1
ATOM 585 O O . ARG A 1 73 ? -10.937 -14.125 2.466 1.00 85.19 73 ARG A O 1
ATOM 592 N N . SER A 1 74 ? -11.525 -14.008 4.645 1.00 82.75 74 SER A N 1
ATOM 593 C CA . SER A 1 74 ? -12.888 -14.552 4.497 1.00 82.75 74 SER A CA 1
ATOM 594 C C . SER A 1 74 ? -13.664 -13.896 3.361 1.00 82.75 74 SER A C 1
ATOM 596 O O . SER A 1 74 ? -14.142 -14.578 2.474 1.00 82.75 74 SER A O 1
ATOM 598 N N . SER A 1 75 ? -13.658 -12.565 3.286 1.00 82.56 75 SER A N 1
ATOM 599 C CA . SER A 1 75 ? -14.379 -11.830 2.247 1.00 82.56 75 SER A CA 1
ATOM 600 C C . SER A 1 75 ? -13.870 -12.098 0.829 1.00 82.56 75 SER A C 1
ATOM 602 O O . SER A 1 75 ? -14.602 -11.876 -0.130 1.00 82.56 75 SER A O 1
ATOM 604 N N . ASN A 1 76 ? -12.625 -12.558 0.668 1.00 86.06 76 ASN A N 1
ATOM 605 C CA . ASN A 1 76 ? -12.111 -13.013 -0.623 1.00 86.06 76 ASN A CA 1
ATOM 606 C C . ASN A 1 76 ? -12.474 -14.482 -0.889 1.00 86.06 76 ASN A C 1
ATOM 608 O O . ASN A 1 76 ? -12.669 -14.837 -2.046 1.00 86.06 76 ASN A O 1
ATOM 612 N N . ILE A 1 77 ? -12.576 -15.311 0.154 1.00 85.81 77 ILE A N 1
ATOM 613 C CA . ILE A 1 77 ? -13.038 -16.704 0.067 1.00 85.81 77 ILE A CA 1
ATOM 614 C C . ILE A 1 77 ? -14.509 -16.724 -0.366 1.00 85.81 77 ILE A C 1
ATOM 616 O O . ILE A 1 77 ? -14.811 -17.304 -1.407 1.00 85.81 77 ILE A O 1
ATOM 620 N N . SER A 1 78 ? -15.390 -16.004 0.339 1.00 84.19 78 SER A N 1
ATOM 621 C CA . SER A 1 78 ? -16.831 -15.973 0.046 1.00 84.19 78 SER A CA 1
ATOM 622 C C . SER A 1 78 ? -17.115 -15.492 -1.383 1.00 84.19 78 SER A C 1
ATOM 624 O O . SER A 1 78 ? -17.998 -16.018 -2.047 1.00 84.19 78 SER A O 1
ATOM 626 N N . LYS A 1 79 ? -16.301 -14.571 -1.924 1.00 85.38 79 LYS A N 1
ATOM 627 C CA . LYS A 1 79 ? -16.410 -14.112 -3.324 1.00 85.38 79 LYS A CA 1
ATOM 628 C C . LYS A 1 79 ? -16.008 -15.153 -4.365 1.00 85.38 79 LYS A C 1
ATOM 630 O O . LYS A 1 79 ? -16.593 -15.171 -5.438 1.00 85.38 79 LYS A O 1
ATOM 635 N N . ILE A 1 80 ? -14.968 -15.942 -4.096 1.00 86.69 80 ILE A N 1
ATOM 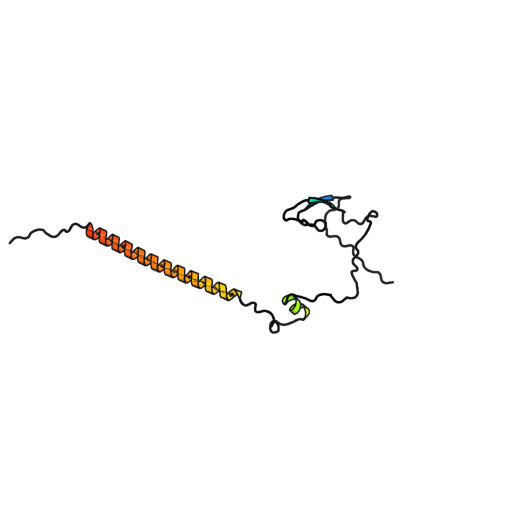636 C CA . ILE A 1 80 ? -14.460 -16.941 -5.050 1.00 86.69 80 ILE A CA 1
ATOM 637 C C . ILE A 1 80 ? -15.375 -18.166 -5.077 1.00 86.69 80 ILE A C 1
ATOM 639 O O . ILE A 1 80 ? -15.597 -18.731 -6.143 1.00 86.69 80 ILE A O 1
ATOM 643 N N . TYR A 1 81 ? -15.901 -18.555 -3.916 1.00 85.19 81 TYR A N 1
ATOM 644 C CA . TYR A 1 81 ? -16.745 -19.740 -3.760 1.00 85.19 81 TYR A CA 1
ATOM 645 C C . TYR A 1 81 ? -18.247 -19.436 -3.742 1.00 85.19 81 TYR A C 1
ATOM 647 O O . TYR A 1 81 ? -19.034 -20.359 -3.585 1.00 85.19 81 TYR A O 1
ATOM 655 N N . TYR A 1 82 ? -18.641 -18.172 -3.922 1.00 85.50 82 TYR A N 1
ATOM 656 C CA . TYR A 1 82 ? -20.039 -17.726 -3.900 1.00 85.50 82 TYR A CA 1
ATOM 657 C C . TYR A 1 82 ? -20.800 -18.164 -2.630 1.00 85.50 82 TYR A C 1
ATOM 659 O O . TYR A 1 82 ? -21.947 -18.592 -2.711 1.00 85.50 82 TYR A O 1
ATOM 667 N N . LEU A 1 83 ? -20.150 -18.058 -1.464 1.00 79.94 83 LEU A N 1
ATOM 668 C CA . LEU A 1 83 ? -20.751 -18.390 -0.163 1.00 79.94 83 LEU A CA 1
ATOM 669 C C . LEU A 1 83 ? -21.737 -17.295 0.271 1.00 79.94 83 LEU A C 1
ATOM 671 O O . LEU A 1 83 ? -21.480 -16.109 0.033 1.00 79.94 83 LEU A O 1
ATOM 675 N N . CYS A 1 84 ? -22.842 -17.685 0.908 1.00 74.06 84 CYS A N 1
ATOM 676 C CA . CYS A 1 84 ? -23.831 -16.755 1.454 1.00 74.06 84 CYS A CA 1
ATOM 677 C C . CYS A 1 84 ? -23.480 -16.353 2.898 1.00 74.06 84 CYS A C 1
ATOM 679 O O . CYS A 1 84 ? -22.734 -17.050 3.579 1.00 74.06 84 CYS A O 1
ATOM 681 N N . GLU A 1 85 ? -24.041 -15.239 3.393 1.00 67.19 85 GLU A N 1
ATOM 682 C CA . GLU A 1 85 ? -23.775 -14.736 4.760 1.00 67.19 85 GLU A CA 1
ATOM 683 C C . GLU A 1 85 ? -24.147 -15.741 5.869 1.00 67.19 85 GLU A C 1
ATOM 685 O O . GLU A 1 85 ? -23.655 -15.631 6.992 1.00 67.19 85 GLU A O 1
ATOM 690 N N . GLU A 1 86 ? -25.014 -16.711 5.568 1.00 63.84 86 GLU A N 1
ATOM 691 C CA . GLU A 1 86 ? -25.411 -17.779 6.493 1.00 63.84 86 GLU A CA 1
ATOM 692 C C . GLU A 1 86 ? -24.332 -18.867 6.635 1.00 63.84 86 GLU A C 1
ATOM 694 O O . GLU A 1 86 ? -24.222 -19.468 7.701 1.00 63.84 86 GLU A O 1
ATOM 699 N N . ASP A 1 87 ? -23.485 -19.048 5.614 1.00 60.69 87 ASP A N 1
ATOM 700 C CA . ASP A 1 87 ? -22.383 -20.021 5.586 1.00 60.69 87 ASP A CA 1
ATOM 701 C C . ASP A 1 87 ? -21.088 -19.467 6.219 1.00 60.69 87 ASP A C 1
ATOM 703 O O . ASP A 1 87 ? -20.105 -20.188 6.415 1.00 60.69 87 ASP A O 1
ATOM 707 N N . ASP A 1 88 ? -21.054 -18.166 6.534 1.00 56.75 88 ASP A N 1
ATOM 708 C CA . ASP A 1 88 ? -19.899 -17.465 7.101 1.00 56.75 88 ASP A CA 1
ATOM 709 C C . ASP A 1 88 ? -19.746 -17.757 8.617 1.00 56.75 88 ASP A C 1
ATOM 711 O O . ASP A 1 88 ? -19.675 -16.856 9.458 1.00 56.75 88 ASP A O 1
ATOM 715 N N . GLU A 1 89 ? -19.629 -19.034 8.999 1.00 55.59 89 GLU A N 1
ATOM 716 C CA . GLU A 1 89 ? -19.405 -19.480 10.389 1.00 55.59 89 GLU A CA 1
ATOM 717 C C . GLU A 1 89 ? -18.070 -18.977 10.987 1.00 55.59 89 GLU A C 1
ATOM 719 O O . GLU A 1 89 ? -17.830 -19.045 12.195 1.00 55.59 89 GLU A O 1
ATOM 724 N N . VAL A 1 90 ? -17.172 -18.439 10.155 1.00 57.69 90 VAL A N 1
ATOM 725 C CA . VAL A 1 90 ? -15.759 -18.232 10.505 1.00 57.69 90 VAL A CA 1
ATOM 726 C C . VAL A 1 90 ? -15.471 -16.886 11.193 1.00 57.69 90 VAL A C 1
ATOM 728 O O . VAL A 1 90 ? -14.378 -16.724 11.740 1.00 57.69 90 VAL A O 1
ATOM 731 N N . ILE A 1 91 ? -16.386 -15.897 11.238 1.00 54.06 91 ILE A N 1
ATOM 732 C CA . ILE A 1 91 ? -16.055 -14.595 11.869 1.00 54.06 91 ILE A CA 1
ATOM 733 C C . ILE A 1 91 ? -17.162 -13.968 12.733 1.00 54.06 91 ILE A C 1
ATOM 735 O O . ILE A 1 91 ? -18.098 -13.353 12.217 1.00 54.06 91 ILE A O 1
ATOM 739 N N . PRO A 1 92 ? -16.982 -13.900 14.067 1.00 55.12 92 PRO A N 1
ATOM 740 C CA . PRO A 1 92 ? -17.843 -13.099 14.929 1.00 55.12 92 PRO A CA 1
ATOM 741 C C . PRO A 1 92 ? -17.482 -11.596 14.859 1.00 55.12 92 PRO A C 1
ATOM 743 O O . PRO A 1 92 ? -16.879 -11.039 15.777 1.00 55.12 92 PRO A O 1
ATOM 746 N N . VAL A 1 93 ? -17.895 -10.870 13.808 1.00 55.66 93 VAL A N 1
ATOM 747 C CA . VAL A 1 93 ? -17.748 -9.390 13.727 1.00 55.66 93 VAL A CA 1
ATOM 748 C C . VAL A 1 93 ? -18.926 -8.654 14.390 1.00 55.66 93 VAL A C 1
ATOM 750 O O . VAL A 1 93 ? -19.556 -7.778 13.802 1.00 55.66 93 VAL A O 1
ATOM 753 N N . LYS A 1 94 ? -19.254 -8.965 15.652 1.00 52.62 94 LYS A N 1
ATOM 754 C CA . LYS A 1 94 ? -20.287 -8.218 16.421 1.00 52.62 94 LYS A CA 1
ATOM 755 C C . LYS A 1 94 ? -19.784 -7.594 17.733 1.00 52.62 94 LYS A C 1
ATOM 757 O O . LYS A 1 94 ? -20.582 -7.216 18.589 1.00 52.62 94 LYS A O 1
ATOM 762 N N . LEU A 1 95 ? -18.473 -7.395 17.894 1.00 56.16 95 LEU A N 1
ATOM 763 C CA . LEU A 1 95 ? -17.882 -6.889 19.149 1.00 56.16 95 LEU A CA 1
ATOM 764 C C . LEU A 1 95 ? -17.913 -5.355 19.333 1.00 56.16 95 LEU A C 1
ATOM 766 O O . LEU A 1 95 ? -17.929 -4.875 20.467 1.00 56.16 95 LEU A O 1
ATOM 770 N N . GLN A 1 96 ? -17.996 -4.555 18.265 1.00 56.91 96 GLN A N 1
ATOM 771 C CA . GLN A 1 96 ? -17.813 -3.095 18.386 1.00 56.91 96 GLN A CA 1
ATOM 772 C C . GLN A 1 96 ? -19.021 -2.345 18.985 1.00 56.91 96 GLN A C 1
ATOM 774 O O . GLN A 1 96 ? -18.847 -1.354 19.699 1.00 56.91 96 GLN A O 1
ATOM 779 N N . ARG A 1 97 ? 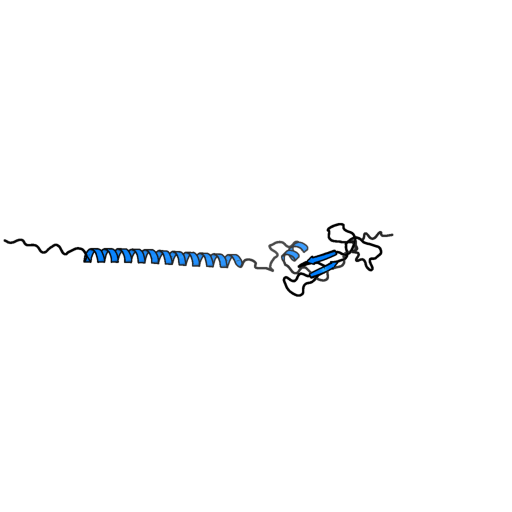-20.254 -2.836 18.783 1.00 57.34 97 ARG A N 1
ATOM 780 C CA . ARG A 1 97 ? -21.475 -2.177 19.299 1.00 57.34 97 ARG A CA 1
ATOM 781 C C . ARG A 1 97 ? -21.606 -2.247 20.830 1.00 57.34 97 ARG A C 1
ATOM 783 O O . ARG A 1 97 ? -22.231 -1.370 21.425 1.00 57.34 97 ARG A O 1
ATOM 790 N N . ARG A 1 98 ? -20.996 -3.243 21.491 1.00 58.69 98 ARG A N 1
ATOM 791 C CA . ARG A 1 98 ? -21.076 -3.416 22.959 1.00 58.69 98 ARG A CA 1
ATOM 792 C C . ARG A 1 98 ? -20.284 -2.357 23.736 1.00 58.69 98 ARG A C 1
ATOM 794 O O . ARG A 1 98 ? -20.753 -1.900 24.776 1.00 58.69 98 ARG A O 1
ATOM 801 N N . HIS A 1 99 ? -19.127 -1.920 23.237 1.00 63.84 99 HIS A N 1
ATOM 802 C CA . HIS A 1 99 ? -18.282 -0.948 23.947 1.00 63.84 99 HIS A CA 1
ATOM 803 C C . HIS A 1 99 ? -18.806 0.493 23.864 1.00 63.84 99 HIS A C 1
ATOM 805 O O . HIS A 1 99 ? -18.687 1.242 24.833 1.00 63.84 99 HIS A O 1
ATOM 811 N N . GLN A 1 100 ? -19.437 0.884 22.750 1.00 69.69 100 GLN A N 1
ATOM 812 C CA . GLN A 1 100 ? -20.002 2.232 22.603 1.00 69.69 100 GLN A CA 1
ATOM 813 C C . GLN A 1 100 ? -21.166 2.485 23.573 1.00 69.69 100 GLN A C 1
ATOM 815 O O . GLN A 1 100 ? -21.198 3.534 24.214 1.00 69.69 100 GLN A O 1
ATOM 820 N N . LYS A 1 101 ? -22.067 1.507 23.760 1.00 75.12 101 LYS A N 1
ATOM 821 C CA . LYS A 1 101 ? -23.183 1.619 24.718 1.00 75.12 101 LYS A CA 1
ATOM 822 C C . LYS A 1 101 ? -22.701 1.798 26.163 1.00 75.12 101 LYS A C 1
ATOM 824 O O . LYS A 1 101 ? -23.208 2.663 26.868 1.00 75.12 101 LYS A O 1
ATOM 829 N N . LYS A 1 102 ? -21.675 1.048 26.587 1.00 75.44 102 LYS A N 1
ATOM 830 C CA . LYS A 1 102 ? -21.090 1.186 27.935 1.00 75.44 102 LYS A CA 1
ATOM 831 C C . LYS A 1 102 ? -20.503 2.582 28.176 1.00 75.44 102 LYS A C 1
ATOM 833 O O . LYS A 1 102 ? -20.757 3.172 29.220 1.00 75.44 102 LYS A O 1
ATOM 838 N N . ARG A 1 103 ? -19.776 3.142 27.198 1.00 78.81 103 ARG A N 1
ATOM 839 C CA . ARG A 1 103 ? -19.218 4.506 27.298 1.00 78.81 103 ARG A CA 1
ATOM 840 C C . ARG A 1 103 ? -20.311 5.570 27.417 1.00 78.81 103 ARG A C 1
ATOM 842 O O . ARG A 1 103 ? -20.184 6.482 28.228 1.00 78.81 103 ARG A O 1
ATOM 849 N N . GLN A 1 104 ? -21.390 5.446 26.645 1.00 84.44 104 GLN A N 1
ATOM 850 C CA . GLN A 1 104 ? -22.508 6.394 26.700 1.00 84.44 104 GLN A CA 1
ATOM 851 C C . GLN A 1 104 ? -23.207 6.377 28.064 1.00 84.44 104 GLN A C 1
ATOM 853 O O . GLN A 1 104 ? -23.527 7.441 28.586 1.00 84.44 104 GLN A O 1
ATOM 858 N N . ASN A 1 105 ? -23.392 5.198 28.662 1.00 87.31 105 ASN A N 1
ATOM 859 C CA . ASN A 1 105 ? -24.014 5.068 29.981 1.00 87.31 105 ASN A CA 1
ATOM 860 C C . ASN A 1 105 ? -23.154 5.700 31.082 1.00 87.31 105 ASN A C 1
ATOM 862 O O . ASN A 1 105 ? -23.651 6.557 31.805 1.00 87.31 105 ASN A O 1
ATOM 866 N N . ALA A 1 106 ? -21.850 5.404 31.112 1.00 87.69 106 ALA A N 1
ATOM 867 C CA . ALA A 1 106 ? -20.926 6.008 32.076 1.00 87.69 106 ALA A CA 1
ATOM 868 C C . ALA A 1 106 ? -20.897 7.547 31.982 1.00 87.69 106 ALA A C 1
ATOM 870 O O . ALA A 1 106 ? -20.850 8.248 32.990 1.00 87.69 106 ALA A O 1
ATOM 871 N N . THR A 1 107 ? -20.983 8.094 30.763 1.00 90.50 107 THR A N 1
ATOM 872 C CA . THR A 1 107 ? -21.017 9.553 30.562 1.00 90.50 107 THR A CA 1
ATOM 873 C C . THR A 1 107 ? -22.327 10.163 31.081 1.00 90.50 107 THR A C 1
ATOM 875 O O . THR A 1 107 ? -22.310 11.219 31.708 1.00 90.50 107 THR A O 1
ATOM 878 N N . LYS A 1 108 ? -23.469 9.492 30.860 1.00 93.50 108 LYS A N 1
ATOM 879 C CA . LYS A 1 108 ? -24.784 9.928 31.369 1.00 93.50 108 LYS A CA 1
ATOM 880 C C . LYS A 1 108 ? -24.844 9.900 32.897 1.00 93.50 108 LYS A C 1
ATOM 882 O O . LYS A 1 108 ? -25.373 10.834 33.496 1.00 93.50 108 LYS A O 1
ATOM 887 N N . GLU A 1 109 ? -24.285 8.862 33.511 1.00 93.56 109 GLU A N 1
ATOM 888 C CA . GLU A 1 109 ? -24.201 8.708 34.968 1.00 93.56 109 GLU A CA 1
ATOM 889 C C . GLU A 1 109 ? -23.364 9.832 35.598 1.00 93.56 109 GLU A C 1
ATOM 891 O O . GLU A 1 109 ? -23.844 10.510 36.507 1.00 93.56 109 GLU A O 1
ATOM 896 N N . ALA A 1 110 ? -22.185 10.125 35.036 1.00 92.69 110 ALA A N 1
ATOM 897 C CA . ALA A 1 110 ? -21.322 11.215 35.500 1.00 92.69 110 ALA A CA 1
ATOM 898 C C . ALA A 1 110 ? -21.990 12.601 35.389 1.00 92.69 110 ALA A C 1
ATOM 900 O O . ALA A 1 110 ? -21.890 13.426 36.301 1.00 92.69 110 ALA A O 1
ATOM 901 N N . ILE A 1 111 ? -22.717 12.864 34.295 1.00 94.75 111 ILE A N 1
ATOM 902 C CA . ILE A 1 111 ? -23.470 14.118 34.121 1.00 94.75 111 ILE A CA 1
ATOM 903 C C . ILE A 1 111 ? -24.578 14.232 35.178 1.00 94.75 111 ILE A C 1
ATOM 905 O O . ILE A 1 111 ? -24.740 15.288 35.793 1.00 94.75 111 ILE A O 1
ATOM 909 N N . ALA A 1 112 ? -25.326 13.153 35.423 1.00 95.00 112 ALA A N 1
ATOM 910 C CA . ALA A 1 112 ? -26.404 13.145 36.409 1.00 95.00 112 ALA A CA 1
ATOM 911 C C . ALA A 1 112 ? -25.886 13.386 37.838 1.00 95.00 112 ALA A C 1
ATOM 913 O O . ALA A 1 112 ? -26.519 14.102 38.618 1.00 95.00 112 ALA A O 1
ATOM 914 N N . GLU A 1 113 ? -24.726 1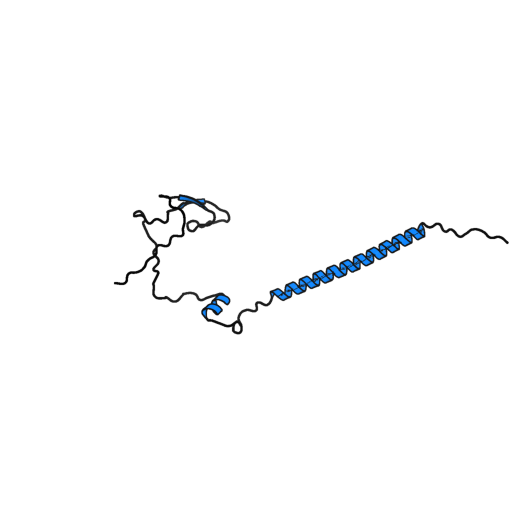2.828 38.183 1.00 96.00 113 GLU A N 1
ATOM 915 C CA . GLU A 1 113 ? -24.085 13.025 39.484 1.00 96.00 113 GLU A CA 1
ATOM 916 C C . GLU A 1 113 ? -23.598 14.471 39.676 1.00 96.00 113 GLU A C 1
ATOM 918 O O . GLU A 1 113 ? -23.852 15.093 40.715 1.00 96.00 113 GLU A O 1
ATOM 923 N N . TYR A 1 114 ? -23.004 15.062 38.636 1.00 95.88 114 TYR A N 1
ATOM 924 C CA . TYR A 1 114 ? -22.567 16.458 38.650 1.00 95.88 114 TYR A CA 1
ATOM 925 C C . TYR A 1 114 ? -23.736 17.442 38.823 1.00 95.88 114 TYR A C 1
ATOM 927 O O . TYR A 1 114 ? -23.653 18.388 39.614 1.00 95.88 114 TYR A O 1
ATOM 935 N N . VAL A 1 115 ? -24.866 17.195 38.152 1.00 97.12 115 VAL A N 1
ATOM 936 C CA . VAL A 1 115 ? -26.081 18.013 38.302 1.00 97.12 115 VAL A CA 1
ATOM 937 C C . VAL A 1 115 ? -26.617 17.952 39.738 1.00 97.12 115 VAL A C 1
ATOM 939 O O . VAL A 1 115 ? -26.952 18.992 40.311 1.00 97.12 115 VAL A O 1
ATOM 942 N N . LYS A 1 116 ? -26.634 16.767 40.367 1.00 96.44 116 LYS A N 1
ATOM 943 C CA . LYS A 1 116 ? -27.031 16.614 41.780 1.00 96.44 116 LYS A CA 1
ATOM 944 C C . LYS A 1 116 ? -26.118 17.414 42.717 1.00 96.44 116 LYS A C 1
ATOM 946 O O . LYS A 1 116 ? -26.611 18.113 43.607 1.00 96.44 116 LYS A O 1
ATOM 951 N N . LEU A 1 117 ? -24.802 17.376 42.488 1.00 96.06 117 LEU A N 1
ATOM 952 C CA . LEU A 1 117 ? -23.826 18.166 43.247 1.00 96.06 117 LEU A CA 1
ATOM 953 C C . LEU A 1 117 ? -24.054 19.678 43.111 1.00 96.06 117 LEU A C 1
ATOM 955 O O . LEU A 1 117 ? -23.992 20.402 44.109 1.00 96.06 117 LEU A O 1
ATOM 959 N N . LEU A 1 118 ? -24.359 20.166 41.906 1.00 95.62 118 LEU A N 1
ATOM 960 C CA . LEU A 1 118 ? -24.638 21.586 41.670 1.00 95.62 118 LEU A CA 1
ATOM 961 C C . LEU A 1 118 ? -25.882 22.076 42.417 1.00 95.62 118 LEU A C 1
ATOM 963 O O . LEU A 1 118 ? -25.862 23.164 42.999 1.00 95.62 118 LEU A O 1
ATOM 967 N N . VAL A 1 119 ? -26.952 21.277 42.435 1.00 96.19 119 VAL A N 1
ATOM 968 C CA . VAL A 1 119 ? -28.178 21.607 43.178 1.00 96.19 119 VAL A CA 1
ATOM 969 C C . VAL A 1 119 ? -27.893 21.688 44.680 1.00 96.19 119 VAL A C 1
ATOM 971 O O . VAL A 1 119 ? -28.315 22.650 45.329 1.00 96.19 119 VAL A O 1
ATOM 974 N N . LYS A 1 120 ? -27.116 20.739 45.224 1.00 95.62 120 LYS A N 1
ATOM 975 C CA . LYS A 1 120 ? -26.716 20.730 46.639 1.00 95.62 120 LYS A CA 1
ATOM 976 C C . LYS A 1 120 ? -25.911 21.983 47.010 1.00 95.62 120 LYS A C 1
ATOM 978 O O . LYS A 1 120 ? -26.305 22.703 47.927 1.00 95.62 120 LYS A O 1
ATOM 983 N N . ARG A 1 121 ? -24.877 22.323 46.227 1.00 95.25 121 ARG A N 1
ATOM 984 C CA . ARG A 1 121 ? -24.054 23.532 46.438 1.00 95.25 121 ARG A CA 1
ATOM 985 C C . ARG A 1 121 ? -24.869 24.825 46.347 1.00 95.25 121 ARG A C 1
ATOM 987 O O . ARG A 1 121 ? -24.684 25.728 47.162 1.00 95.25 121 ARG A O 1
ATOM 994 N N . LYS A 1 122 ? -25.812 24.925 45.398 1.00 94.94 122 LYS A N 1
ATOM 995 C CA . LYS A 1 122 ? -26.727 26.082 45.302 1.00 94.94 122 LYS A CA 1
ATOM 996 C C . LYS A 1 122 ? -27.635 26.203 46.528 1.00 94.94 122 LYS A C 1
ATOM 998 O O . LYS A 1 122 ? -27.862 27.319 46.994 1.00 94.94 122 LYS A O 1
ATOM 1003 N N . LYS A 1 123 ? -28.157 25.087 47.049 1.00 94.38 123 LYS A N 1
ATOM 1004 C CA . LYS A 1 123 ? -29.010 25.068 48.249 1.00 94.38 123 LYS A CA 1
ATOM 1005 C C . LYS A 1 123 ? -28.235 25.504 49.493 1.00 94.38 123 LYS A C 1
ATOM 1007 O O . LYS A 1 123 ? -28.707 26.375 50.218 1.00 94.38 123 LYS A O 1
ATOM 1012 N N . GLU A 1 124 ? -27.037 24.960 49.695 1.00 91.31 124 GLU A N 1
ATOM 1013 C CA . GLU A 1 124 ? -26.142 25.324 50.803 1.00 91.31 124 GLU A CA 1
ATOM 1014 C C . GLU A 1 124 ? -25.729 26.800 50.740 1.00 91.31 124 GLU A C 1
ATOM 1016 O O . GLU A 1 124 ? -25.830 27.515 51.735 1.00 91.31 124 GLU A O 1
ATOM 1021 N N . SER A 1 125 ? -25.360 27.299 49.555 1.00 89.00 125 SER A N 1
ATOM 1022 C CA . SER A 1 125 ? -25.018 28.712 49.351 1.00 89.00 125 SER A CA 1
ATOM 1023 C C . SER A 1 125 ? -26.191 29.650 49.673 1.00 89.00 125 SER A C 1
ATOM 1025 O O . SER A 1 125 ? -26.011 30.641 50.383 1.00 89.00 125 SER A O 1
ATOM 1027 N N . LYS A 1 126 ? -27.415 29.322 49.226 1.00 90.00 126 LYS A N 1
ATOM 1028 C CA . LYS A 1 126 ? -28.626 30.090 49.572 1.00 90.00 126 LYS A CA 1
ATOM 1029 C C . LYS A 1 126 ? -28.923 30.055 51.074 1.00 90.00 126 LYS A C 1
ATOM 1031 O O . LYS A 1 126 ? -29.244 31.098 51.640 1.00 90.00 126 LYS A O 1
ATOM 1036 N N . ALA A 1 127 ? -28.787 28.895 51.718 1.00 86.62 127 ALA A N 1
ATOM 1037 C CA . ALA A 1 127 ? -28.993 28.748 53.158 1.00 86.62 127 ALA A CA 1
ATOM 1038 C C . ALA A 1 127 ? -27.976 29.568 53.970 1.00 86.62 127 ALA A C 1
ATOM 1040 O O . ALA A 1 127 ? -28.365 30.290 54.887 1.00 86.62 127 ALA A O 1
ATOM 1041 N N . ASN A 1 128 ? -26.693 29.536 53.594 1.00 85.38 128 ASN A N 1
ATOM 1042 C CA . ASN A 1 128 ? -25.653 30.354 54.224 1.00 85.38 128 ASN A CA 1
ATOM 1043 C C . ASN A 1 128 ? -25.889 31.854 54.021 1.00 85.38 128 ASN A C 1
ATOM 1045 O O . ASN A 1 128 ? -25.725 32.630 54.961 1.00 85.38 128 ASN A O 1
ATOM 1049 N N . ARG A 1 129 ? -26.338 32.272 52.831 1.00 81.38 129 ARG A N 1
ATOM 1050 C CA . ARG A 1 129 ? -26.704 33.672 52.570 1.00 81.38 129 ARG A CA 1
ATOM 1051 C C . ARG A 1 129 ? -27.887 34.112 53.440 1.00 81.38 129 ARG A C 1
ATOM 1053 O O . ARG A 1 129 ? -27.834 35.191 54.018 1.00 81.38 129 ARG A O 1
ATOM 1060 N N . GLY A 1 130 ? -28.903 33.259 53.598 1.00 77.06 130 GLY A N 1
ATOM 1061 C CA . GLY A 1 130 ? -30.027 33.486 54.513 1.00 77.06 130 GLY A CA 1
ATOM 1062 C C . GLY A 1 130 ? -29.589 33.612 55.976 1.00 77.06 130 GLY A C 1
ATOM 1063 O O . GLY A 1 130 ? -29.975 34.569 56.640 1.00 77.06 130 GLY A O 1
ATOM 1064 N N . ARG A 1 131 ? -28.710 32.714 56.450 1.00 72.00 131 ARG A N 1
ATOM 1065 C CA . ARG A 1 131 ? -28.135 32.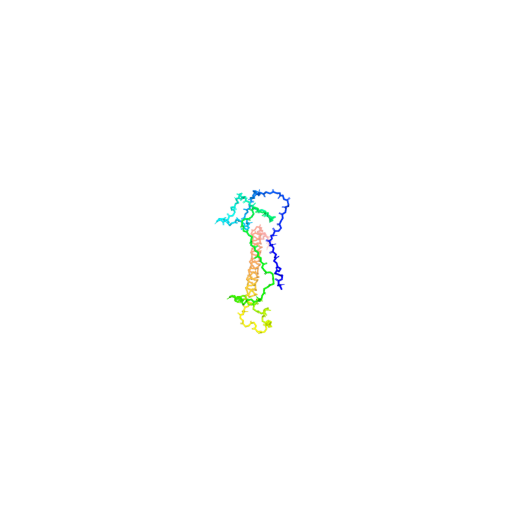766 57.809 1.00 72.00 131 ARG A CA 1
ATOM 1066 C C . ARG A 1 131 ? -27.362 34.058 58.067 1.00 72.00 131 ARG A C 1
ATOM 1068 O O . ARG A 1 131 ? -27.528 34.688 59.107 1.00 72.00 131 ARG A O 1
ATOM 1075 N N . TYR A 1 132 ? -26.543 34.488 57.113 1.00 68.88 132 TYR A N 1
ATOM 1076 C CA . TYR A 1 132 ? -25.771 35.721 57.246 1.00 68.88 132 TYR A CA 1
ATOM 1077 C C . TYR A 1 132 ? -26.671 36.969 57.282 1.00 68.88 132 TYR A C 1
ATOM 1079 O O . TYR A 1 132 ? -26.426 37.891 58.056 1.00 68.88 132 TYR A O 1
ATOM 1087 N N . VAL A 1 133 ? -27.768 36.971 56.513 1.00 71.19 133 VAL A N 1
ATOM 1088 C CA . VAL A 1 133 ? -28.792 38.029 56.561 1.00 71.19 133 VAL A CA 1
ATOM 1089 C C . VAL A 1 133 ? -29.537 38.034 57.900 1.00 71.19 133 VAL A C 1
ATOM 1091 O O . VAL A 1 133 ? -29.763 39.108 58.447 1.00 71.19 133 VAL A O 1
ATOM 1094 N N . THR A 1 134 ? -29.874 36.872 58.473 1.00 70.19 134 THR A N 1
ATOM 1095 C CA . THR A 1 134 ? -30.497 36.807 59.810 1.00 70.19 134 THR A CA 1
ATOM 1096 C C . THR A 1 134 ? -29.562 37.268 60.925 1.00 70.19 134 THR A C 1
ATOM 1098 O O . THR A 1 134 ? -30.028 37.888 61.871 1.00 70.19 134 THR A O 1
ATOM 1101 N N . ILE A 1 135 ? -28.252 37.023 60.798 1.00 68.75 135 ILE A N 1
ATOM 1102 C CA . ILE A 1 135 ? -27.237 37.502 61.753 1.00 68.75 135 ILE A CA 1
ATOM 1103 C C . ILE A 1 135 ? -27.058 39.026 61.651 1.00 68.75 135 ILE A C 1
ATOM 1105 O O . ILE A 1 135 ? -26.825 39.683 62.659 1.00 68.75 135 ILE A O 1
ATOM 1109 N N . ARG A 1 136 ? -27.183 39.602 60.445 1.00 62.59 136 ARG A N 1
ATOM 1110 C CA . ARG A 1 136 ? -27.059 41.052 60.205 1.00 62.59 136 ARG A CA 1
ATOM 1111 C C . ARG A 1 136 ? -28.328 41.863 60.489 1.00 62.59 136 ARG A C 1
ATOM 1113 O O . ARG A 1 136 ? -28.237 43.086 60.547 1.00 62.59 136 ARG A O 1
ATOM 1120 N N . LYS A 1 137 ? -29.502 41.241 60.641 1.00 58.38 137 LYS A N 1
ATOM 1121 C CA . LYS A 1 137 ? -30.710 41.963 61.066 1.00 58.38 137 LYS A CA 1
ATOM 1122 C C . LYS A 1 137 ? -30.570 42.329 62.552 1.00 58.38 137 LYS A C 1
ATOM 1124 O O . LYS A 1 137 ? -30.412 41.416 63.362 1.00 58.38 137 LYS A O 1
ATOM 1129 N N . PRO A 1 138 ? -30.626 43.617 62.939 1.00 56.59 138 PRO A N 1
ATOM 1130 C CA . PRO A 1 138 ? -30.592 43.985 64.348 1.00 56.59 138 PRO A CA 1
ATOM 1131 C C . PRO A 1 138 ? -31.809 43.371 65.047 1.00 56.59 138 PRO A C 1
ATOM 1133 O O . PRO A 1 138 ? -32.914 43.388 64.502 1.00 56.59 138 PRO A O 1
ATOM 1136 N N . LYS A 1 139 ? -31.611 42.807 66.244 1.00 58.81 139 LYS A N 1
ATOM 1137 C CA . LYS A 1 139 ? -32.702 42.329 67.105 1.00 58.81 139 LYS A CA 1
ATOM 1138 C C . LYS A 1 139 ? -33.512 43.535 67.597 1.00 58.81 139 LYS A C 1
ATOM 1140 O O . LYS A 1 139 ? -33.334 43.995 68.717 1.00 58.81 139 LYS A O 1
ATOM 1145 N N . SER A 1 140 ? -34.380 44.080 66.752 1.00 55.16 140 SER A N 1
ATOM 1146 C CA . SER A 1 140 ? -35.338 45.113 67.135 1.00 55.16 140 SER A CA 1
ATOM 1147 C C . SER A 1 140 ? -36.582 44.448 67.724 1.00 55.16 140 SER A C 1
ATOM 1149 O O . SER A 1 140 ? -37.526 44.131 67.004 1.00 55.16 140 SER A O 1
ATOM 1151 N N . SER A 1 141 ? -36.550 44.160 69.023 1.00 56.03 141 SER A N 1
ATOM 1152 C CA . SER A 1 141 ? -37.746 44.046 69.878 1.00 56.03 141 SER A CA 1
ATOM 1153 C C . SER A 1 141 ? -37.343 43.849 71.339 1.00 56.03 141 SER A C 1
ATOM 1155 O O . SER A 1 141 ? -37.557 42.799 71.930 1.00 56.03 141 SER A O 1
ATOM 1157 N N . VAL A 1 142 ? -36.768 44.894 71.936 1.00 52.16 142 VAL A N 1
ATOM 1158 C CA . VAL A 1 142 ? -36.933 45.161 73.370 1.00 52.16 142 VAL A CA 1
ATOM 1159 C C . VAL A 1 142 ? -37.112 46.676 73.512 1.00 52.16 142 VAL A C 1
ATOM 1161 O O . VAL A 1 142 ? -36.145 47.403 73.710 1.00 52.16 142 VAL A O 1
ATOM 1164 N N . PHE A 1 143 ? -38.335 47.181 73.319 1.00 41.34 143 PHE A N 1
ATOM 1165 C CA . PHE A 1 143 ? -38.694 48.544 73.725 1.00 41.34 143 PHE A CA 1
ATOM 1166 C C . PHE A 1 143 ? -40.070 48.564 74.404 1.00 41.34 143 PHE A C 1
ATOM 1168 O O . PHE A 1 143 ? -41.075 48.163 73.827 1.00 41.34 143 PHE A O 1
ATOM 1175 N N . SER A 1 144 ? -39.997 48.995 75.664 1.00 49.44 144 SER A N 1
ATOM 1176 C CA . SER A 1 144 ? -40.971 49.436 76.670 1.00 49.44 144 SER A CA 1
ATOM 1177 C C . SER A 1 144 ? -42.473 49.501 76.367 1.00 49.44 144 SER A C 1
ATOM 1179 O O . SER A 1 144 ? -42.909 50.168 75.433 1.00 49.44 144 SER A O 1
ATOM 1181 N N . GLY A 1 145 ? -43.251 49.042 77.351 1.00 38.09 145 GLY A N 1
ATOM 1182 C CA . GLY A 1 145 ? -44.594 49.538 77.651 1.00 38.09 145 GLY A CA 1
ATOM 1183 C C . GLY A 1 145 ? -44.868 49.442 79.154 1.00 38.09 145 GLY A C 1
ATOM 1184 O O . GLY A 1 145 ? -45.108 48.353 79.659 1.00 38.09 145 GLY A O 1
ATOM 1185 N N . LYS A 1 146 ? -44.773 50.574 79.866 1.00 42.44 146 LYS A N 1
ATOM 1186 C CA . LYS A 1 146 ? -45.242 50.753 81.251 1.00 42.44 146 LYS A CA 1
ATOM 1187 C C . LYS A 1 146 ? -46.777 50.748 81.284 1.00 42.44 146 LYS A C 1
ATOM 1189 O O . LYS A 1 146 ? -47.368 51.499 80.507 1.00 42.44 146 LYS A O 1
ATOM 1194 N N . LYS A 1 147 ? -47.380 50.042 82.241 1.00 37.44 147 LYS A N 1
ATOM 1195 C CA . LYS A 1 147 ? -48.369 50.540 83.218 1.00 37.44 147 LYS A CA 1
ATOM 1196 C C . LYS A 1 147 ? -48.715 49.427 84.196 1.00 37.44 147 LYS A C 1
ATOM 1198 O O . LYS A 1 147 ? -48.897 48.289 83.720 1.00 37.44 147 LYS A O 1
#

Organism: Drosophila melanogaster (NCBI:txid7227)

InterPro domains:
  IPR001377 Small ribosomal subunit protein eS6 [PTHR11502] (6-88)

Foldseek 3Di:
DDDFDKDQDDDDDDDDDDWDFDFDQDDPVDDDPDHPDTDTDTDDDSDDDPPDPDGDIDGPDDDDDDDPDDDDDPVRVCVVVVPDPVRPPPDDPPPPVVVVVVVVVVVVVVVVVVVVVVVVVVVVVVVVVVVVVVVPDPPPDDDDDDD

Radius of gyration: 40.95 Å; chains: 1; bounding box: 69×74×119 Å

Sequence (147 aa):
EHTLNMKSSVYSYVHIRGRLRLLKKIHSCFHPRCNKVRKCKTVRKYTVEANVSALTLVVLKKNPSPCRLGPVRSSNISKIYYLCEEDDEVIPVKLQRRHQKKRQNATKEAIAEYVKLLVKRKKESKANRGRYVTIRKPKSSVFSGKK